Protein AF-A0A2A4PFH8-F1 (afdb_monomer_lite)

Radius of gyration: 29.33 Å; chains: 1; bounding box: 52×32×81 Å

Secondary structure (DSSP, 8-state):
-PPPEEEEEEEEPTT-SSPEEEEEEE-TT-----S--SSSEEEEEEEEEPTTSTTPPP-TT-S-----------EEEEE-TTS-EEEEE-SSS-EEEEEEEE-TT-----EEEEEE-TT-EEEE--TT-SEEEEEEEEE--

Foldseek 3Di:
DFFKKWWKKWWDDPPDPDIDIDIDTHDGPDDDDDPDDDDTDMDTPDMATDPPDVGHDDDPPPPDDVPPPDPPDQWDWDQDPVRWIKIFGAAQAKKKWWKFQAAPVRDGDDIDIDIAHGRGMDTDDNVPGPDMDTDDMDGDD

pLDDT: mean 74.24, std 12.5, range [45.88, 92.5]

Structure (mmCIF, N/CA/C/O backbone):
data_AF-A0A2A4PFH8-F1
#
_entry.id   AF-A0A2A4PFH8-F1
#
loop_
_atom_site.group_PDB
_atom_site.id
_atom_site.type_symbol
_atom_site.label_atom_id
_atom_site.label_alt_id
_atom_site.label_comp_id
_atom_site.label_asym_id
_atom_site.label_entity_id
_atom_site.label_seq_id
_atom_site.pdbx_PDB_ins_code
_atom_site.Cartn_x
_atom_site.Cartn_y
_atom_site.Cartn_z
_atom_site.occupancy
_atom_site.B_iso_or_equiv
_atom_site.auth_seq_id
_atom_site.auth_comp_id
_atom_site.auth_asym_id
_atom_site.auth_atom_id
_atom_site.pdbx_PDB_model_num
ATOM 1 N N . MET A 1 1 ? -5.116 -7.885 -30.574 1.00 45.88 1 MET A N 1
ATOM 2 C CA . MET A 1 1 ? -4.910 -6.494 -30.108 1.00 45.88 1 MET A CA 1
ATOM 3 C C . MET A 1 1 ? -3.555 -6.029 -30.619 1.00 45.88 1 MET A C 1
ATOM 5 O O . MET A 1 1 ? -2.529 -6.458 -30.104 1.00 45.88 1 MET A O 1
ATOM 9 N N . PHE A 1 2 ? -3.544 -5.280 -31.719 1.00 48.88 2 PHE A N 1
ATOM 10 C CA . PHE A 1 2 ? -2.312 -4.872 -32.393 1.00 48.88 2 PHE A CA 1
ATOM 11 C C . PHE A 1 2 ? -1.705 -3.681 -31.637 1.00 48.88 2 PHE A C 1
ATOM 13 O O . PHE A 1 2 ? -2.385 -2.677 -31.439 1.00 48.88 2 PHE A O 1
ATOM 20 N N . LYS A 1 3 ? -0.465 -3.825 -31.156 1.00 64.75 3 LYS A N 1
ATOM 21 C CA . LYS A 1 3 ? 0.190 -2.879 -30.235 1.00 64.75 3 LYS A CA 1
ATOM 22 C C . LYS A 1 3 ? 1.153 -1.955 -30.980 1.00 64.75 3 LYS A C 1
ATOM 24 O O . LYS A 1 3 ? 1.843 -2.402 -31.893 1.00 64.75 3 LYS A O 1
ATOM 29 N N . CYS A 1 4 ? 1.201 -0.696 -30.561 1.00 68.06 4 CYS A N 1
ATOM 30 C CA . CYS A 1 4 ? 2.094 0.329 -31.092 1.00 68.06 4 CYS A CA 1
ATOM 31 C C . CYS A 1 4 ? 3.548 0.035 -30.677 1.00 68.06 4 CYS A C 1
ATOM 33 O O . CYS A 1 4 ? 3.801 -0.346 -29.527 1.00 68.06 4 CYS A O 1
ATOM 35 N N . ARG A 1 5 ? 4.512 0.197 -31.598 1.00 72.38 5 ARG A N 1
ATOM 36 C CA . ARG A 1 5 ? 5.931 -0.101 -31.342 1.00 72.38 5 ARG A CA 1
ATOM 37 C C . ARG A 1 5 ? 6.860 1.019 -31.805 1.00 72.38 5 ARG A C 1
ATOM 39 O O . ARG A 1 5 ? 6.808 1.468 -32.942 1.00 72.38 5 ARG A O 1
ATOM 46 N N . ILE A 1 6 ? 7.772 1.423 -30.930 1.00 73.12 6 ILE A N 1
ATOM 47 C CA . ILE A 1 6 ? 8.889 2.314 -31.236 1.00 73.12 6 ILE A CA 1
ATOM 48 C C . ILE A 1 6 ? 10.071 1.458 -31.688 1.00 73.12 6 ILE A C 1
ATOM 50 O O . ILE A 1 6 ? 10.597 0.649 -30.921 1.00 73.12 6 ILE A O 1
ATOM 54 N N . VAL A 1 7 ? 10.503 1.653 -32.929 1.00 73.25 7 VAL A N 1
ATOM 55 C CA . VAL A 1 7 ? 11.557 0.873 -33.576 1.00 73.25 7 VAL A CA 1
ATOM 56 C C . VAL A 1 7 ? 12.758 1.772 -33.852 1.00 73.25 7 VAL A C 1
ATOM 58 O O . VAL A 1 7 ? 12.640 2.792 -34.531 1.00 73.25 7 VAL A O 1
ATOM 61 N N . ASN A 1 8 ? 13.928 1.396 -33.340 1.00 72.38 8 ASN A N 1
ATOM 62 C CA . ASN A 1 8 ? 15.192 2.027 -33.710 1.00 72.38 8 ASN A CA 1
ATOM 63 C C . ASN A 1 8 ? 15.787 1.326 -34.917 1.00 72.38 8 ASN A C 1
ATOM 65 O O . ASN A 1 8 ? 16.010 0.116 -34.893 1.00 72.38 8 ASN A O 1
ATOM 69 N N . ILE A 1 9 ? 16.082 2.101 -35.954 1.00 74.56 9 ILE A N 1
ATOM 70 C CA . ILE A 1 9 ? 16.701 1.605 -37.175 1.00 74.56 9 ILE A CA 1
ATOM 71 C C . ILE A 1 9 ? 18.066 2.256 -37.309 1.00 74.56 9 ILE A C 1
ATOM 73 O O . ILE A 1 9 ? 18.188 3.482 -37.281 1.00 74.56 9 ILE A O 1
ATOM 77 N N . ILE A 1 10 ? 19.087 1.420 -37.474 1.00 72.69 10 ILE A N 1
ATOM 78 C CA . ILE A 1 10 ? 20.443 1.856 -37.781 1.00 72.69 10 ILE A CA 1
ATOM 79 C C . ILE A 1 10 ? 20.753 1.519 -39.233 1.00 72.69 10 ILE A C 1
ATOM 81 O O . ILE A 1 10 ? 20.475 0.412 -39.704 1.00 72.69 10 ILE A O 1
ATOM 85 N N . ARG A 1 11 ? 21.369 2.470 -39.936 1.00 70.50 11 ARG A N 1
ATOM 86 C CA . ARG A 1 11 ? 21.871 2.278 -41.294 1.00 70.50 11 ARG A CA 1
ATOM 87 C C . ARG A 1 11 ? 23.367 2.547 -41.370 1.00 70.50 11 ARG A C 1
ATOM 89 O O . ARG A 1 11 ? 23.832 3.628 -41.006 1.00 70.50 11 ARG A O 1
ATOM 96 N N . LYS A 1 12 ? 24.100 1.582 -41.926 1.00 71.12 12 LYS A N 1
ATOM 97 C CA . LYS A 1 12 ? 25.521 1.718 -42.270 1.00 71.12 12 LYS A CA 1
ATOM 98 C C . LYS A 1 12 ? 25.651 1.958 -43.776 1.00 71.12 12 LYS A C 1
ATOM 100 O O . LYS A 1 12 ? 25.144 1.160 -44.569 1.00 71.12 12 LYS A O 1
ATOM 105 N N . ARG A 1 13 ? 26.296 3.060 -44.172 1.00 67.25 13 ARG A N 1
ATOM 106 C CA . ARG A 1 13 ? 26.611 3.361 -45.580 1.00 67.25 13 ARG A CA 1
ATOM 107 C C . ARG A 1 13 ? 28.059 2.955 -45.891 1.00 67.25 13 ARG A C 1
ATOM 109 O O . ARG A 1 13 ? 28.916 3.164 -45.033 1.00 67.25 13 ARG A O 1
ATOM 116 N N . PRO A 1 14 ? 28.350 2.408 -47.083 1.00 62.19 14 PRO A N 1
ATOM 117 C CA . PRO A 1 14 ? 29.728 2.245 -47.541 1.00 62.19 14 PRO A CA 1
ATOM 118 C C . PRO A 1 14 ? 30.435 3.610 -47.562 1.00 62.19 14 PRO A C 1
ATOM 120 O O . PRO A 1 14 ? 29.854 4.582 -48.038 1.00 62.19 14 PRO A O 1
ATOM 123 N N . GLY A 1 15 ? 31.643 3.695 -47.003 1.00 66.56 15 GLY A N 1
ATOM 124 C CA . GLY A 1 15 ? 32.444 4.927 -46.968 1.00 66.56 15 GLY A CA 1
ATOM 125 C C . GLY A 1 15 ? 32.168 5.889 -45.805 1.00 66.56 15 GLY A C 1
ATOM 126 O O . GLY A 1 15 ? 32.884 6.873 -45.679 1.00 66.56 15 GLY A O 1
ATOM 127 N N . ASN A 1 16 ? 31.189 5.619 -44.930 1.00 61.69 16 ASN A N 1
ATOM 128 C CA . ASN A 1 16 ? 30.928 6.457 -43.755 1.00 61.69 16 ASN A CA 1
ATOM 129 C C . ASN A 1 16 ? 31.132 5.656 -42.459 1.00 61.69 16 ASN A C 1
ATOM 131 O O . ASN A 1 16 ? 30.479 4.629 -42.251 1.00 61.69 16 ASN A O 1
ATOM 135 N N . ALA A 1 17 ? 32.053 6.107 -41.603 1.00 61.84 17 ALA A N 1
ATOM 136 C CA . ALA A 1 17 ? 32.456 5.382 -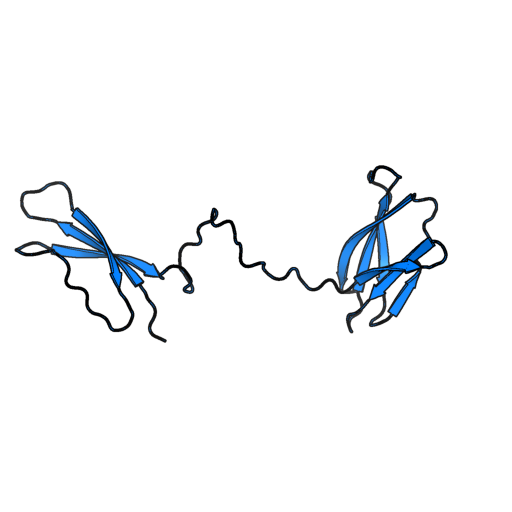40.395 1.00 61.84 17 ALA A CA 1
ATOM 137 C C . ALA A 1 17 ? 31.369 5.387 -39.306 1.00 61.84 17 ALA A C 1
ATOM 139 O O . ALA A 1 17 ? 31.240 4.420 -38.555 1.00 61.84 17 ALA A O 1
ATOM 140 N N . VAL A 1 18 ? 30.551 6.445 -39.253 1.00 69.19 18 VAL A N 1
ATOM 141 C CA . VAL A 1 18 ? 29.520 6.621 -38.224 1.00 69.19 18 VAL A CA 1
ATOM 142 C C . VAL A 1 18 ? 28.153 6.156 -38.749 1.00 69.19 18 VAL A C 1
ATOM 144 O O . VAL A 1 18 ? 27.658 6.688 -39.748 1.00 69.19 18 VAL A O 1
ATOM 147 N N . PRO A 1 19 ? 27.513 5.161 -38.109 1.00 67.81 19 PRO A N 1
ATOM 148 C CA . PRO A 1 19 ? 26.192 4.697 -38.506 1.00 67.81 19 PRO A CA 1
ATOM 149 C C . PRO A 1 19 ? 25.101 5.701 -38.101 1.00 67.81 19 PRO A C 1
ATOM 151 O O . PRO A 1 19 ? 25.133 6.268 -37.013 1.00 67.81 19 PRO A O 1
ATOM 154 N N . VAL A 1 20 ? 24.095 5.890 -38.959 1.00 71.38 20 VAL A N 1
ATOM 155 C CA . VAL A 1 20 ? 22.972 6.801 -38.680 1.00 71.38 20 VAL A CA 1
ATOM 156 C C . VAL A 1 20 ? 21.837 6.017 -38.029 1.00 71.38 20 VAL A C 1
ATOM 158 O O . VAL A 1 20 ? 21.317 5.077 -38.636 1.00 71.38 20 VAL A O 1
ATOM 161 N N . SER A 1 21 ? 21.437 6.412 -36.819 1.00 72.06 21 SER A N 1
ATOM 162 C CA . SER A 1 21 ? 20.298 5.851 -36.086 1.00 72.06 21 SER A CA 1
ATOM 163 C C . SER A 1 21 ? 19.100 6.805 -36.107 1.00 72.06 21 SER A C 1
ATOM 165 O O . SER A 1 21 ? 19.251 8.019 -35.974 1.00 72.06 21 SER A O 1
ATOM 167 N N . ARG A 1 22 ? 17.891 6.266 -36.303 1.00 72.62 22 ARG A N 1
ATOM 168 C CA . ARG A 1 22 ? 16.629 7.009 -36.153 1.00 72.62 22 ARG A CA 1
ATOM 169 C C . ARG A 1 22 ? 15.559 6.130 -35.515 1.00 72.62 22 ARG A C 1
ATOM 171 O O . ARG A 1 22 ? 15.453 4.946 -35.839 1.00 72.62 22 ARG A O 1
ATOM 178 N N . SER A 1 23 ? 14.770 6.732 -34.634 1.00 72.94 23 SER A N 1
ATOM 179 C CA . SER A 1 23 ? 13.625 6.105 -33.973 1.00 72.94 23 SER A CA 1
ATOM 180 C C . SER A 1 23 ? 12.340 6.419 -34.730 1.00 72.94 23 SER A C 1
ATOM 182 O O . SER A 1 23 ? 12.080 7.579 -35.043 1.00 72.94 23 SER A O 1
ATOM 184 N N . PHE A 1 24 ? 11.521 5.404 -34.990 1.00 73.12 24 PHE A N 1
ATOM 185 C CA . PHE A 1 24 ? 10.216 5.555 -35.630 1.00 73.12 24 PHE A CA 1
ATOM 186 C C . PHE A 1 24 ? 9.134 4.959 -34.745 1.00 73.12 24 PHE A C 1
ATOM 188 O O . PHE A 1 24 ? 9.317 3.889 -34.168 1.00 73.12 24 PHE A O 1
ATOM 195 N N . ASN A 1 25 ? 8.006 5.654 -34.645 1.00 72.44 25 ASN A N 1
ATOM 196 C CA . ASN A 1 25 ? 6.828 5.142 -33.968 1.00 72.44 25 ASN A CA 1
ATOM 197 C C . ASN A 1 25 ? 5.921 4.456 -34.994 1.00 72.44 25 ASN A C 1
ATOM 199 O O . ASN A 1 25 ? 5.303 5.140 -35.803 1.00 72.44 25 ASN A O 1
ATOM 203 N N . VAL A 1 26 ? 5.879 3.126 -34.978 1.00 75.50 26 VAL A N 1
ATOM 204 C CA . VAL A 1 26 ? 5.083 2.301 -35.886 1.00 75.50 26 VAL A CA 1
ATOM 205 C C . VAL A 1 26 ? 3.749 1.986 -35.219 1.00 75.50 26 VAL A C 1
ATOM 207 O O . VAL A 1 26 ? 3.689 1.300 -34.193 1.00 75.50 26 VAL A O 1
ATOM 210 N N . GLN A 1 27 ? 2.666 2.488 -35.810 1.00 71.56 27 GLN A N 1
ATOM 211 C CA . GLN A 1 27 ? 1.316 2.153 -35.371 1.00 71.56 27 GLN A CA 1
ATOM 212 C C . GLN A 1 27 ? 0.945 0.731 -35.797 1.00 71.56 27 GLN A C 1
ATOM 214 O O . GLN A 1 27 ? 1.506 0.166 -36.742 1.00 71.56 27 GLN A O 1
ATOM 219 N N . SER A 1 28 ? -0.021 0.145 -35.098 1.00 69.06 28 SER A N 1
ATOM 220 C CA . SER A 1 28 ? -0.553 -1.173 -35.424 1.00 69.06 28 SER A CA 1
ATOM 221 C C . SER A 1 28 ? -1.037 -1.251 -36.871 1.00 69.06 28 SER A C 1
ATOM 223 O O . SER A 1 28 ? -1.740 -0.364 -37.342 1.00 69.06 28 SER A O 1
ATOM 225 N N . ASN A 1 29 ? -0.671 -2.330 -37.569 1.00 65.56 29 ASN A N 1
ATOM 226 C CA . ASN A 1 29 ? -1.053 -2.589 -38.965 1.00 65.56 29 ASN A CA 1
ATOM 227 C C . ASN A 1 29 ? -0.699 -1.458 -39.950 1.00 65.56 29 ASN A C 1
ATOM 229 O O . ASN A 1 29 ? -1.286 -1.372 -41.025 1.00 65.56 29 ASN A O 1
ATOM 233 N N . SER A 1 30 ? 0.270 -0.606 -39.602 1.00 71.69 30 SER A N 1
ATOM 234 C CA . SER A 1 30 ? 0.762 0.464 -40.469 1.00 71.69 30 SER A CA 1
ATOM 235 C C . SER A 1 30 ? 2.148 0.138 -41.021 1.00 71.69 30 SER A C 1
ATOM 237 O O . SER A 1 30 ? 2.951 -0.542 -40.379 1.00 71.69 30 SER A O 1
ATOM 239 N N . GLN A 1 31 ? 2.437 0.643 -42.217 1.00 73.38 31 GLN A N 1
ATOM 240 C CA . GLN A 1 31 ? 3.774 0.630 -42.799 1.00 73.38 31 GLN A CA 1
ATOM 241 C C . GLN A 1 31 ? 4.315 2.058 -42.807 1.00 73.38 31 GLN A C 1
ATOM 243 O O . GLN A 1 31 ? 3.617 2.989 -43.203 1.00 73.38 31 GLN A O 1
ATOM 248 N N . ILE A 1 32 ? 5.564 2.239 -42.378 1.00 70.88 32 ILE A N 1
ATOM 249 C CA . ILE A 1 32 ? 6.227 3.545 -42.397 1.00 70.88 32 ILE A CA 1
ATOM 250 C C . ILE A 1 32 ? 7.338 3.518 -43.431 1.00 70.88 32 ILE A C 1
ATOM 252 O O . ILE A 1 32 ? 8.268 2.714 -43.351 1.00 70.88 32 ILE A O 1
ATOM 256 N N . THR A 1 33 ? 7.258 4.443 -44.386 1.00 71.50 33 THR A N 1
ATOM 257 C CA . THR A 1 33 ? 8.339 4.660 -45.343 1.00 71.50 33 THR A CA 1
ATOM 258 C C . THR A 1 33 ? 9.477 5.380 -44.636 1.00 71.50 33 THR A C 1
ATOM 260 O O . THR A 1 33 ? 9.374 6.548 -44.264 1.00 71.50 33 THR A O 1
ATOM 263 N N . VAL A 1 34 ? 10.583 4.673 -44.436 1.00 70.88 34 VAL A N 1
ATOM 264 C CA . VAL A 1 34 ? 11.788 5.242 -43.833 1.00 70.88 34 VAL A CA 1
ATOM 265 C C . VAL A 1 34 ? 12.585 6.035 -44.880 1.00 70.88 34 VAL A C 1
ATOM 267 O O . VAL A 1 34 ? 12.682 5.609 -46.031 1.00 70.88 34 VAL A O 1
ATOM 270 N N . PRO A 1 35 ? 13.232 7.160 -44.518 1.00 68.38 35 PRO A N 1
ATOM 271 C CA . PRO A 1 35 ? 13.943 8.040 -45.458 1.00 68.38 35 PRO A CA 1
ATOM 272 C C . PRO A 1 35 ? 15.272 7.448 -45.971 1.00 68.38 35 PRO A C 1
ATOM 274 O O . PRO A 1 35 ? 16.153 8.153 -46.466 1.00 68.38 35 PRO A O 1
ATOM 277 N N . PHE A 1 36 ? 15.472 6.140 -45.832 1.00 67.69 36 PHE A N 1
ATOM 278 C CA . PHE A 1 36 ? 16.705 5.468 -46.193 1.00 67.69 36 PHE A CA 1
ATOM 279 C C . PHE A 1 36 ? 16.686 5.034 -47.670 1.00 67.69 36 PHE A C 1
ATOM 281 O O . PHE A 1 36 ? 16.413 3.881 -47.971 1.00 67.69 36 PHE A O 1
ATOM 288 N N . ARG A 1 37 ? 17.026 5.941 -48.599 1.00 56.75 37 ARG A N 1
ATOM 289 C CA . ARG A 1 37 ? 17.198 5.625 -50.039 1.00 56.75 37 ARG A CA 1
ATOM 290 C C . ARG A 1 37 ? 18.648 5.229 -50.392 1.00 56.75 37 ARG A C 1
ATOM 292 O O . ARG A 1 37 ? 19.577 5.763 -49.776 1.00 56.75 37 ARG A O 1
ATOM 299 N N . GLY A 1 38 ? 18.856 4.311 -51.348 1.00 58.91 38 GLY A N 1
ATOM 300 C CA . GLY A 1 38 ? 20.170 3.906 -51.911 1.00 58.91 38 GLY A CA 1
ATOM 301 C C . GLY A 1 38 ? 20.829 2.647 -51.297 1.00 58.91 38 GLY A C 1
ATOM 302 O O . GLY A 1 38 ? 20.300 2.097 -50.330 1.00 58.91 38 GLY A O 1
ATOM 303 N N . PRO A 1 39 ? 21.9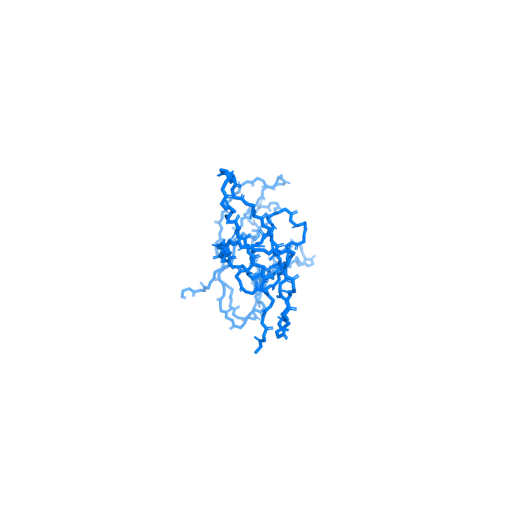98 2.194 -51.800 1.00 55.88 39 PRO A N 1
ATOM 304 C CA . PRO A 1 39 ? 22.672 0.979 -51.324 1.00 55.88 39 PRO A CA 1
ATOM 305 C C . PRO A 1 39 ? 23.164 1.114 -49.870 1.00 55.88 39 PRO A C 1
ATOM 307 O O . PRO A 1 39 ? 23.610 2.176 -49.431 1.00 55.88 39 PRO A O 1
ATOM 310 N N . GLY A 1 40 ? 23.036 0.046 -49.082 1.00 62.38 40 GLY A N 1
ATOM 311 C CA . GLY A 1 40 ? 23.440 -0.015 -47.672 1.00 62.38 40 GLY A CA 1
ATOM 312 C C . GLY A 1 40 ? 22.568 -0.980 -46.866 1.00 62.38 40 GLY A C 1
ATOM 313 O O . GLY A 1 40 ? 21.441 -1.268 -47.257 1.00 62.38 40 GLY A O 1
ATOM 314 N N . ARG A 1 41 ? 23.079 -1.488 -45.738 1.00 63.62 41 ARG A N 1
ATOM 315 C CA . ARG A 1 41 ? 22.327 -2.409 -44.867 1.00 63.62 41 ARG A CA 1
ATOM 316 C C . ARG A 1 41 ? 21.618 -1.618 -43.765 1.00 63.62 41 ARG A C 1
ATOM 318 O O . ARG A 1 41 ? 22.270 -0.901 -43.001 1.00 63.62 41 ARG A O 1
ATOM 325 N N . SER A 1 42 ? 20.296 -1.758 -43.696 1.00 68.25 42 SER A N 1
ATOM 326 C CA . SER A 1 42 ? 19.459 -1.250 -42.603 1.00 68.25 42 SER A CA 1
ATOM 327 C C . SER A 1 42 ? 19.104 -2.404 -41.674 1.00 68.25 42 SER A C 1
ATOM 329 O O . SER A 1 42 ? 18.734 -3.478 -42.144 1.00 68.25 42 SER A O 1
ATOM 331 N N . ARG A 1 43 ? 19.208 -2.198 -40.361 1.00 69.44 43 ARG A N 1
ATOM 332 C CA . ARG A 1 43 ? 18.797 -3.187 -39.358 1.00 69.44 43 ARG A CA 1
ATOM 333 C C . ARG A 1 43 ? 18.015 -2.501 -38.244 1.00 69.44 43 ARG A C 1
ATOM 335 O O . ARG A 1 43 ? 18.386 -1.415 -37.801 1.00 69.44 43 ARG A O 1
ATOM 342 N N . ILE A 1 44 ? 16.959 -3.161 -37.780 1.00 71.50 44 ILE A N 1
ATOM 343 C CA . ILE A 1 44 ? 16.271 -2.804 -36.539 1.00 71.50 44 ILE A CA 1
ATOM 344 C C . ILE A 1 44 ? 17.164 -3.214 -35.366 1.00 71.50 44 ILE A C 1
ATOM 346 O O . ILE A 1 44 ? 17.533 -4.382 -35.250 1.00 71.50 44 ILE A O 1
ATOM 350 N N . THR A 1 45 ? 17.531 -2.266 -34.511 1.00 69.00 45 THR A N 1
ATOM 351 C CA . THR A 1 45 ? 18.413 -2.518 -33.362 1.00 69.00 45 THR A CA 1
ATOM 352 C C . THR A 1 45 ? 17.679 -2.612 -32.041 1.00 69.00 45 THR A C 1
ATOM 354 O O . THR A 1 45 ? 18.153 -3.293 -31.138 1.00 69.00 45 THR A O 1
ATOM 357 N N . SER A 1 46 ? 16.519 -1.974 -31.914 1.00 66.06 46 SER A N 1
ATOM 358 C CA . SER A 1 46 ? 15.667 -2.172 -30.748 1.00 66.06 46 SER A CA 1
ATOM 359 C C . SER A 1 46 ? 14.211 -1.938 -31.084 1.00 66.06 46 SER A C 1
ATOM 361 O O . SER A 1 46 ? 13.884 -1.056 -31.878 1.00 66.06 46 SER A O 1
ATOM 363 N N . GLU A 1 47 ? 13.354 -2.651 -30.378 1.00 70.62 47 GLU A N 1
ATOM 364 C CA . GLU A 1 47 ? 11.911 -2.534 -30.461 1.00 70.62 47 GLU A CA 1
ATOM 365 C C . GLU A 1 47 ? 11.361 -2.334 -29.048 1.00 70.62 47 GLU A C 1
ATOM 367 O O . GLU A 1 47 ? 11.723 -3.063 -28.125 1.00 70.62 47 GLU A O 1
ATOM 372 N N . ARG A 1 48 ? 10.544 -1.298 -28.849 1.00 70.75 48 ARG A N 1
ATOM 373 C CA . ARG A 1 48 ? 9.948 -0.955 -27.551 1.00 70.75 48 ARG A CA 1
ATOM 374 C C . ARG A 1 48 ? 8.460 -0.690 -27.715 1.00 70.75 48 ARG A C 1
ATOM 376 O O . ARG A 1 48 ? 8.036 -0.201 -28.755 1.00 70.75 48 ARG A O 1
ATOM 383 N N . ALA A 1 49 ? 7.664 -0.984 -26.693 1.00 72.00 49 ALA A N 1
ATOM 384 C CA . ALA A 1 49 ? 6.248 -0.629 -26.698 1.00 72.00 49 ALA A CA 1
ATOM 385 C C . ALA A 1 49 ? 6.060 0.896 -26.568 1.00 72.00 49 ALA A C 1
ATOM 387 O O . ALA A 1 49 ? 6.876 1.579 -25.939 1.00 72.00 49 ALA A O 1
ATOM 388 N N . CYS A 1 50 ? 4.995 1.431 -27.165 1.00 66.94 50 CYS A N 1
ATOM 389 C CA . CYS A 1 50 ? 4.645 2.849 -27.057 1.00 66.94 50 CYS A CA 1
ATOM 390 C C . CYS A 1 50 ? 4.204 3.235 -25.637 1.00 66.94 50 CYS A C 1
ATOM 392 O O . CYS A 1 50 ? 3.721 2.400 -24.875 1.00 66.94 50 CYS A O 1
ATOM 394 N N . LYS A 1 51 ? 4.343 4.521 -25.278 1.00 64.38 51 LYS A N 1
ATOM 395 C CA . LYS A 1 51 ? 3.962 5.053 -23.956 1.00 64.38 51 LYS A CA 1
ATOM 396 C C . LYS A 1 51 ? 2.517 4.648 -23.615 1.00 64.38 51 LYS A C 1
ATOM 398 O O . LYS A 1 51 ? 1.588 5.054 -24.303 1.00 64.38 51 LYS A O 1
ATOM 403 N N . GLY A 1 52 ? 2.345 3.866 -22.545 1.00 62.34 52 GLY A N 1
ATOM 404 C CA . GLY A 1 52 ? 1.040 3.388 -22.065 1.00 62.34 52 GLY A CA 1
ATOM 405 C C . GLY A 1 52 ? 0.746 1.902 -22.306 1.00 62.34 52 GLY A C 1
ATOM 406 O O . GLY A 1 52 ? -0.155 1.377 -21.652 1.00 62.34 52 GLY A O 1
ATOM 407 N N . ASP A 1 53 ? 1.515 1.217 -23.160 1.00 60.41 53 ASP A N 1
ATOM 408 C CA . ASP A 1 53 ? 1.370 -0.221 -23.418 1.00 60.41 53 ASP A CA 1
ATOM 409 C C . ASP A 1 53 ? 2.179 -1.092 -22.427 1.00 60.41 53 ASP A C 1
ATOM 411 O O . ASP A 1 53 ? 3.213 -0.653 -21.906 1.00 60.41 53 ASP A O 1
ATOM 415 N N . PRO A 1 54 ? 1.760 -2.351 -22.166 1.00 54.94 54 PRO A N 1
ATOM 416 C CA . PRO A 1 54 ? 2.514 -3.278 -21.321 1.00 54.94 54 PRO A CA 1
ATOM 417 C C . PRO A 1 54 ? 3.933 -3.492 -21.875 1.00 54.94 54 PRO A C 1
ATOM 419 O O . PRO A 1 54 ? 4.085 -4.004 -22.984 1.00 54.94 54 PRO A O 1
ATOM 422 N N . GLY A 1 55 ? 4.959 -3.102 -21.108 1.00 57.38 55 GLY A N 1
ATOM 423 C CA . GLY A 1 55 ? 6.375 -3.173 -21.504 1.00 57.38 55 GLY A CA 1
ATOM 424 C C . GLY A 1 55 ? 6.995 -1.851 -21.985 1.00 57.38 55 GLY A C 1
ATOM 425 O O . GLY A 1 55 ? 8.150 -1.842 -22.406 1.00 57.38 55 GLY A O 1
ATOM 426 N N . ALA A 1 56 ? 6.260 -0.735 -21.936 1.00 59.50 56 ALA A N 1
ATOM 427 C CA . ALA A 1 56 ? 6.792 0.586 -22.266 1.00 59.50 56 ALA A CA 1
ATOM 428 C C . ALA A 1 56 ? 7.634 1.179 -21.117 1.00 59.50 56 ALA A C 1
ATOM 430 O O . ALA A 1 56 ? 7.311 0.958 -19.946 1.00 59.50 56 ALA A O 1
ATOM 431 N N . PRO A 1 57 ? 8.685 1.968 -21.417 1.00 57.34 57 PRO A N 1
ATOM 432 C CA . PRO A 1 57 ? 9.423 2.697 -20.393 1.00 57.34 57 PRO A CA 1
ATOM 433 C C . PRO A 1 57 ? 8.493 3.689 -19.682 1.00 57.34 57 PRO A C 1
ATOM 435 O O . PRO A 1 57 ? 7.847 4.529 -20.310 1.00 57.34 57 PRO A O 1
ATOM 438 N N . ILE A 1 58 ? 8.424 3.571 -18.359 1.00 57.56 58 ILE A N 1
ATOM 439 C CA . ILE A 1 58 ? 7.730 4.517 -17.487 1.00 57.56 58 ILE A CA 1
ATOM 440 C C . ILE A 1 58 ? 8.649 5.716 -17.236 1.00 57.56 58 ILE A C 1
ATOM 442 O O . ILE A 1 58 ? 9.781 5.545 -16.785 1.00 57.56 58 ILE A O 1
ATOM 446 N N . ASN A 1 59 ? 8.189 6.937 -17.521 1.00 55.94 59 ASN A N 1
ATOM 447 C CA . ASN A 1 59 ? 8.913 8.116 -17.052 1.00 55.94 59 ASN A CA 1
ATOM 448 C C . ASN A 1 59 ? 8.713 8.210 -15.540 1.00 55.94 59 ASN A C 1
ATOM 450 O O . ASN A 1 59 ? 7.600 8.434 -15.070 1.00 55.94 59 ASN A O 1
ATOM 454 N N . LEU A 1 60 ? 9.798 8.066 -14.785 1.00 56.47 60 LEU A N 1
ATOM 455 C CA . LEU A 1 60 ? 9.800 8.231 -13.328 1.00 56.47 60 LEU A CA 1
ATOM 456 C C . LEU A 1 60 ? 9.501 9.682 -12.894 1.00 56.47 60 LEU A C 1
ATOM 458 O O . LEU A 1 60 ? 9.181 9.909 -11.734 1.00 56.47 60 LEU A O 1
ATOM 462 N N . ALA A 1 61 ? 9.584 10.641 -13.825 1.00 58.88 61 ALA A N 1
ATOM 463 C CA . ALA A 1 61 ? 9.335 12.067 -13.613 1.00 58.88 61 ALA A CA 1
ATOM 464 C C . ALA A 1 61 ? 7.953 12.552 -14.103 1.00 58.88 61 ALA A C 1
ATOM 466 O O . ALA A 1 61 ? 7.678 13.746 -14.028 1.00 58.88 61 ALA A O 1
ATOM 467 N N . ASP A 1 62 ? 7.084 11.670 -14.621 1.00 51.97 62 ASP A N 1
ATOM 468 C CA . ASP A 1 62 ? 5.700 12.063 -14.926 1.00 51.97 62 ASP A CA 1
ATOM 469 C C . ASP A 1 62 ? 4.966 12.323 -13.579 1.00 51.97 62 ASP A C 1
ATOM 471 O O . ASP A 1 62 ? 4.816 11.393 -12.782 1.00 51.97 62 ASP A O 1
ATOM 475 N N . PRO A 1 63 ? 4.478 13.552 -13.297 1.00 54.25 63 PRO A N 1
ATOM 476 C CA . PRO A 1 63 ? 3.929 13.953 -11.989 1.00 54.25 63 PRO A CA 1
ATOM 477 C C . PRO A 1 63 ? 2.571 13.320 -11.660 1.00 54.25 63 PRO A C 1
ATOM 479 O O . PRO A 1 63 ? 1.975 13.609 -10.624 1.00 54.25 63 PRO A O 1
ATOM 482 N N . ASN A 1 64 ? 2.062 12.456 -12.536 1.00 57.38 64 ASN A N 1
ATOM 483 C CA . ASN A 1 64 ? 0.802 11.766 -12.340 1.00 57.38 64 ASN A CA 1
ATOM 484 C C . ASN A 1 64 ? 1.055 10.255 -12.321 1.00 57.38 64 ASN A C 1
ATOM 486 O O . ASN A 1 64 ? 0.750 9.557 -13.299 1.00 57.38 64 ASN A O 1
ATOM 490 N N . PRO A 1 65 ? 1.631 9.714 -11.229 1.00 51.22 65 PRO A N 1
ATOM 491 C CA . PRO A 1 65 ? 1.572 8.285 -11.026 1.00 51.22 65 PRO A CA 1
ATOM 492 C C . PRO A 1 65 ? 0.083 7.969 -10.989 1.00 51.22 65 PRO A C 1
ATOM 494 O O . PRO A 1 65 ? -0.641 8.493 -10.141 1.00 51.22 65 PRO A O 1
ATOM 497 N N . ARG A 1 66 ? -0.401 7.150 -11.931 1.00 53.84 66 ARG A N 1
ATOM 498 C CA . ARG A 1 66 ? -1.700 6.491 -11.780 1.00 53.84 66 ARG A CA 1
ATOM 499 C C . ARG A 1 66 ? -1.695 5.947 -10.362 1.00 53.84 66 ARG A C 1
ATOM 501 O O . ARG A 1 66 ? -0.926 5.024 -10.094 1.00 53.84 66 ARG A O 1
ATOM 508 N N . LYS A 1 67 ? -2.440 6.594 -9.457 1.00 50.03 67 LYS A N 1
ATOM 509 C CA . LYS A 1 67 ? -2.513 6.232 -8.045 1.00 50.03 67 LYS A CA 1
ATOM 510 C C . LYS A 1 67 ? -2.830 4.747 -8.049 1.00 50.03 67 LYS A C 1
ATOM 512 O O . LYS A 1 67 ? -3.961 4.373 -8.353 1.00 50.03 67 LYS A O 1
ATOM 517 N N . LYS A 1 68 ? -1.833 3.890 -7.790 1.00 49.44 68 LYS A N 1
ATOM 518 C CA . LYS A 1 68 ? -2.117 2.526 -7.359 1.00 49.44 68 LYS A CA 1
ATOM 519 C C . LYS A 1 68 ? -3.036 2.763 -6.175 1.00 49.44 68 LYS A C 1
ATOM 521 O O . LYS A 1 68 ? -2.605 3.431 -5.234 1.00 49.44 68 LYS A O 1
ATOM 526 N N . LYS A 1 69 ? -4.319 2.399 -6.305 1.00 48.28 69 LYS A N 1
ATOM 527 C CA . LYS A 1 69 ? -5.272 2.527 -5.205 1.00 48.28 69 LYS A CA 1
ATOM 528 C C . LYS A 1 69 ? -4.543 1.943 -4.006 1.00 48.28 69 LYS A C 1
ATOM 530 O O . LYS A 1 69 ? -4.091 0.799 -4.084 1.00 48.28 69 LYS A O 1
ATOM 535 N N . ALA A 1 70 ? -4.302 2.770 -2.988 1.00 54.53 70 ALA A N 1
ATOM 536 C CA . ALA A 1 70 ? -3.760 2.254 -1.747 1.00 54.53 70 ALA A CA 1
ATOM 537 C C . ALA A 1 70 ? -4.656 1.068 -1.363 1.00 54.53 70 ALA A C 1
ATOM 539 O O . ALA A 1 70 ? -5.870 1.177 -1.584 1.00 54.53 70 ALA A O 1
ATOM 540 N N . PRO A 1 71 ? -4.086 -0.061 -0.906 1.00 58.97 71 PRO A N 1
ATOM 541 C CA . PRO A 1 71 ? -4.897 -1.185 -0.456 1.00 58.97 71 PRO A CA 1
ATOM 542 C C . PRO A 1 71 ? -6.002 -0.630 0.446 1.00 58.97 71 PRO A C 1
ATOM 544 O O . PRO A 1 71 ? -5.722 0.218 1.301 1.00 58.97 71 PRO A O 1
ATOM 547 N N . GLU A 1 72 ? -7.255 -0.981 0.142 1.00 65.88 72 GLU A N 1
ATOM 548 C CA . GLU A 1 72 ? -8.410 -0.460 0.869 1.00 65.88 72 GLU A CA 1
ATOM 549 C C . GLU A 1 72 ? -8.194 -0.730 2.353 1.00 65.88 72 GLU A C 1
ATOM 551 O O . GLU A 1 72 ? -8.108 -1.884 2.766 1.00 65.88 72 GLU A O 1
ATOM 556 N N . LYS A 1 73 ? -8.053 0.345 3.136 1.00 79.06 73 LYS A N 1
ATOM 557 C CA . LYS A 1 73 ? -7.886 0.233 4.580 1.00 79.06 73 LYS A CA 1
ATOM 558 C C . LYS A 1 73 ? -9.190 -0.297 5.165 1.00 79.06 73 LYS A C 1
ATOM 560 O O . LYS A 1 73 ? -10.225 0.367 5.069 1.00 79.06 73 LYS A O 1
ATOM 565 N N . CYS A 1 74 ? -9.134 -1.484 5.750 1.00 85.62 74 CYS A N 1
ATOM 566 C CA . CYS A 1 74 ? -10.264 -2.148 6.384 1.00 85.62 74 CYS A CA 1
ATOM 567 C C . CYS A 1 74 ? -10.646 -1.493 7.713 1.00 85.62 74 CYS A C 1
ATOM 569 O O . CYS A 1 74 ? -11.831 -1.394 8.038 1.00 85.62 74 CYS A O 1
ATOM 571 N N . ILE A 1 75 ? -9.651 -1.047 8.478 1.00 89.50 75 ILE A N 1
ATOM 572 C CA . ILE A 1 75 ? -9.825 -0.437 9.790 1.00 89.50 75 ILE A CA 1
ATOM 573 C C . ILE A 1 75 ? -9.911 1.084 9.656 1.00 89.50 75 ILE A C 1
ATOM 575 O O . ILE A 1 75 ? -8.974 1.758 9.224 1.00 89.50 75 ILE A O 1
ATOM 579 N N . GLY A 1 76 ? -11.045 1.637 10.079 1.00 89.06 76 GLY A N 1
ATOM 580 C CA . GLY A 1 76 ? -11.233 3.068 10.292 1.00 89.06 76 GLY A CA 1
ATOM 581 C C . GLY A 1 76 ? -11.109 3.435 11.769 1.00 89.06 76 GLY A C 1
ATOM 582 O O . GLY A 1 76 ? -11.558 2.687 12.631 1.00 89.06 76 GLY A O 1
ATOM 583 N N . MET A 1 77 ? -10.541 4.607 12.060 1.00 88.44 77 MET A N 1
ATOM 584 C CA . MET A 1 77 ? -10.642 5.237 13.380 1.00 88.44 77 MET A CA 1
ATOM 585 C C . MET A 1 77 ? -11.819 6.211 13.383 1.00 88.44 77 MET A C 1
ATOM 587 O O . MET A 1 77 ? -11.936 7.036 12.477 1.00 88.44 77 MET A O 1
ATOM 591 N N . GLN A 1 78 ? -12.673 6.127 14.397 1.00 87.56 78 GLN A N 1
ATOM 592 C CA . GLN A 1 78 ? -13.761 7.070 14.639 1.00 87.56 78 GLN A CA 1
ATOM 593 C C . GLN A 1 78 ? -13.661 7.619 16.057 1.00 87.56 78 GLN A C 1
ATOM 595 O O . GLN A 1 78 ? -13.388 6.880 17.002 1.00 87.56 78 GLN A O 1
ATOM 600 N N . GLN A 1 79 ? -13.879 8.920 16.208 1.00 84.50 79 GLN A N 1
ATOM 601 C CA . GLN A 1 79 ? -13.954 9.550 17.518 1.00 84.50 79 GLN A CA 1
ATOM 602 C C . GLN A 1 79 ? -15.398 9.477 18.018 1.00 84.50 79 GLN A C 1
ATOM 604 O O . GLN A 1 79 ? -16.327 9.804 17.280 1.00 84.50 79 GLN A O 1
ATOM 609 N N . THR A 1 80 ? -15.595 9.016 19.249 1.00 79.94 80 THR A N 1
ATOM 610 C CA . THR A 1 80 ? -16.913 9.000 19.886 1.00 79.94 80 THR A CA 1
ATOM 611 C C . THR A 1 80 ? -17.276 10.399 20.377 1.00 79.94 80 THR A C 1
ATOM 613 O O . THR A 1 80 ? -16.408 11.243 20.610 1.00 79.94 80 THR A O 1
ATOM 616 N N . SER A 1 81 ? -18.570 10.648 20.586 1.00 74.94 81 SER A N 1
ATOM 617 C CA . SER A 1 81 ? -19.072 11.901 21.170 1.00 74.94 81 SER A CA 1
ATOM 618 C C . SER A 1 81 ? -18.491 12.191 22.561 1.00 74.94 81 SER A C 1
ATOM 620 O O . SER A 1 81 ? -18.367 13.349 22.942 1.00 74.94 81 SER A O 1
ATOM 622 N N . SER A 1 82 ? -18.078 11.151 23.291 1.00 72.94 82 SER A N 1
ATOM 623 C CA . SER A 1 82 ? -17.394 11.236 24.586 1.00 72.94 82 SER A CA 1
ATOM 624 C C . SER A 1 82 ? -15.890 11.540 24.490 1.00 72.94 82 SER A C 1
ATOM 626 O O . SER A 1 82 ? -15.215 11.612 25.513 1.00 72.94 82 SER A O 1
ATOM 628 N N . GLY A 1 83 ? -15.343 11.703 23.280 1.00 72.56 83 GLY A N 1
ATOM 629 C CA . GLY A 1 83 ? -13.917 11.952 23.051 1.00 72.56 83 GLY A CA 1
ATOM 630 C C . GLY A 1 83 ? -13.034 10.697 23.069 1.00 72.56 83 GLY A C 1
ATOM 631 O O . GLY A 1 83 ? -11.813 10.815 22.976 1.00 72.56 83 GLY A O 1
ATOM 632 N N . GLY A 1 84 ? -13.629 9.505 23.161 1.00 81.19 84 GLY A N 1
ATOM 633 C CA . GLY A 1 84 ? -12.944 8.224 22.986 1.00 81.19 84 GLY A CA 1
ATOM 634 C C . GLY A 1 84 ? -12.625 7.934 21.517 1.00 81.19 84 GLY A C 1
ATOM 635 O O . GLY A 1 84 ? -13.159 8.563 20.605 1.00 81.19 84 GLY A O 1
ATOM 636 N N . ILE A 1 85 ? -11.740 6.968 21.270 1.00 87.56 85 ILE A N 1
ATOM 637 C CA . ILE A 1 85 ? -11.396 6.510 19.918 1.00 87.56 85 ILE A CA 1
ATOM 638 C C . ILE A 1 85 ? -11.887 5.075 19.755 1.00 87.56 85 ILE A C 1
ATOM 640 O O . ILE A 1 85 ? -11.601 4.211 20.580 1.00 87.56 85 ILE A O 1
ATOM 644 N N . THR A 1 86 ? -12.594 4.814 18.664 1.00 89.75 86 THR A N 1
ATOM 645 C CA . THR A 1 86 ? -13.094 3.493 18.279 1.00 89.75 86 THR A CA 1
ATOM 646 C C . THR A 1 86 ? -12.443 3.041 16.979 1.00 89.75 86 THR A C 1
ATOM 648 O O . THR A 1 86 ? -12.270 3.825 16.044 1.00 89.75 86 THR A O 1
ATOM 651 N N . LEU A 1 87 ? -12.050 1.769 16.927 1.00 90.00 87 LEU A N 1
ATOM 652 C CA . LEU A 1 87 ? -11.577 1.111 15.713 1.00 90.00 87 LEU A CA 1
ATOM 653 C C . LEU A 1 87 ? -12.733 0.330 15.108 1.00 90.00 87 LEU A C 1
ATOM 655 O O . LEU A 1 87 ? -13.285 -0.556 15.756 1.00 90.00 87 LEU A O 1
ATOM 659 N N . VAL A 1 88 ? -13.075 0.645 13.865 1.00 91.50 88 VAL A N 1
ATOM 660 C CA . VAL A 1 88 ? -14.184 0.033 13.134 1.00 91.50 88 VAL A CA 1
ATOM 661 C C . VAL A 1 88 ? -13.628 -0.755 11.964 1.00 91.50 88 VAL A C 1
ATOM 663 O O . VAL A 1 88 ? -13.006 -0.183 11.068 1.00 91.50 88 VAL A O 1
ATOM 666 N N . ASN A 1 89 ? -13.870 -2.061 11.949 1.00 92.50 89 ASN A N 1
ATOM 667 C CA . ASN A 1 89 ? -13.528 -2.909 10.819 1.00 92.50 89 ASN A CA 1
ATOM 668 C C . ASN A 1 89 ? -14.677 -2.923 9.813 1.00 92.50 89 ASN A C 1
ATOM 670 O O . ASN A 1 89 ? -15.755 -3.428 10.104 1.00 92.50 89 ASN A O 1
ATOM 674 N N . LYS A 1 90 ? -14.448 -2.387 8.614 1.00 90.00 90 LYS A N 1
ATOM 675 C CA . LYS A 1 90 ? -15.428 -2.407 7.517 1.00 90.00 90 LYS A CA 1
ATOM 676 C C . LYS A 1 90 ? -15.355 -3.682 6.678 1.00 90.00 90 LYS A C 1
ATOM 678 O O . LYS A 1 90 ? -16.261 -3.953 5.893 1.00 90.00 90 LYS A O 1
ATOM 683 N N . CYS A 1 91 ? -14.288 -4.461 6.824 1.00 88.38 91 CYS A N 1
ATOM 684 C CA . CYS A 1 91 ? -14.085 -5.688 6.074 1.00 88.38 91 CYS A CA 1
ATOM 685 C C . CYS A 1 91 ? -14.806 -6.878 6.722 1.00 88.38 91 CYS A C 1
ATOM 687 O O . CYS A 1 91 ? -15.040 -6.923 7.930 1.00 88.38 91 CYS A O 1
ATOM 689 N N . LYS A 1 92 ? -15.134 -7.876 5.890 1.00 8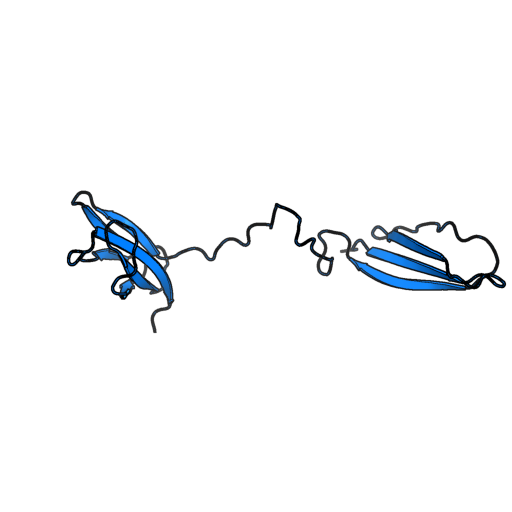7.56 92 LYS A N 1
ATOM 690 C CA . LYS A 1 92 ? -15.728 -9.159 6.313 1.00 87.56 92 LYS A CA 1
ATOM 691 C C . LYS A 1 92 ? -14.705 -10.138 6.907 1.00 87.56 92 LYS A C 1
ATOM 693 O O . LYS A 1 92 ? -15.072 -11.232 7.318 1.00 87.56 92 LYS A O 1
ATOM 698 N N . ALA A 1 93 ? -13.431 -9.759 6.932 1.00 89.19 93 ALA A N 1
ATOM 699 C CA . ALA A 1 93 ? -12.343 -10.545 7.497 1.00 89.19 93 ALA A CA 1
ATOM 700 C C . ALA A 1 93 ? -11.879 -9.938 8.823 1.00 89.19 93 ALA A C 1
ATOM 702 O O . ALA A 1 93 ? -11.981 -8.727 9.027 1.00 89.19 93 ALA A O 1
ATOM 703 N N . CYS A 1 94 ? -11.361 -10.779 9.716 1.00 89.44 94 CYS A N 1
ATOM 704 C CA . CYS A 1 94 ? -10.754 -10.327 10.962 1.00 89.44 94 CYS A CA 1
ATOM 705 C C . CYS A 1 94 ? -9.459 -9.573 10.656 1.00 89.44 94 CYS A C 1
ATOM 707 O O . CYS A 1 94 ? -8.614 -10.070 9.910 1.00 89.44 94 CYS A O 1
ATOM 709 N N . LYS A 1 95 ? -9.290 -8.395 11.260 1.00 91.19 95 LYS A N 1
ATOM 710 C CA . LYS A 1 95 ? -8.080 -7.586 11.107 1.00 91.19 95 LYS A CA 1
ATOM 711 C C . LYS A 1 95 ? -7.497 -7.236 12.471 1.00 91.19 95 LYS A C 1
ATOM 713 O O . LYS A 1 95 ? -8.219 -6.873 13.398 1.00 91.19 95 LYS A O 1
ATOM 718 N N . ALA A 1 96 ? -6.181 -7.329 12.588 1.00 90.88 96 ALA A N 1
ATOM 719 C CA . ALA A 1 96 ? -5.429 -6.814 13.716 1.00 90.88 96 ALA A CA 1
ATOM 720 C C . ALA A 1 96 ? -4.897 -5.416 13.376 1.00 90.88 96 ALA A C 1
ATOM 722 O O . ALA A 1 96 ? -4.116 -5.239 12.443 1.00 90.88 96 ALA A O 1
ATOM 723 N N . ALA A 1 97 ? -5.336 -4.419 14.137 1.00 91.56 97 ALA A N 1
ATOM 724 C CA . ALA A 1 97 ? -4.924 -3.030 14.010 1.00 91.56 97 ALA A CA 1
ATOM 725 C C . ALA A 1 97 ? -3.748 -2.740 14.947 1.00 91.56 97 ALA A C 1
ATOM 727 O O . ALA A 1 97 ? -3.870 -2.888 16.164 1.00 91.56 97 ALA A O 1
ATOM 728 N N . LEU A 1 98 ? -2.622 -2.293 14.395 1.00 90.44 98 LEU A N 1
ATOM 729 C CA . LEU A 1 98 ? -1.495 -1.778 15.161 1.00 90.44 98 LEU A CA 1
ATOM 730 C C . LEU A 1 98 ? -1.669 -0.274 15.354 1.00 90.44 98 LEU A C 1
ATOM 732 O O . LEU A 1 98 ? -1.590 0.497 14.395 1.00 90.44 98 LEU A O 1
ATOM 736 N N . ILE A 1 99 ? -1.868 0.140 16.600 1.00 91.00 99 ILE A N 1
ATOM 737 C CA . ILE A 1 99 ? -1.952 1.547 16.976 1.00 91.00 99 ILE A CA 1
ATOM 738 C C . ILE A 1 99 ? -0.692 1.997 17.706 1.00 91.00 99 ILE A C 1
ATOM 740 O O . ILE A 1 99 ? -0.037 1.217 18.401 1.00 91.00 99 ILE A O 1
ATOM 744 N N . GLU A 1 100 ? -0.404 3.283 17.618 1.00 89.12 100 GLU A N 1
ATOM 745 C CA . GLU A 1 100 ? 0.611 3.968 18.397 1.00 89.12 100 GLU A CA 1
ATOM 746 C C . GLU A 1 100 ? -0.047 5.050 19.239 1.00 89.12 100 GLU A C 1
ATOM 748 O O . GLU A 1 100 ? -0.801 5.887 18.745 1.00 89.12 100 GLU A O 1
ATOM 753 N N . ARG A 1 101 ? 0.221 5.006 20.541 1.00 87.25 101 ARG A N 1
ATOM 754 C CA . ARG A 1 101 ? -0.192 6.059 21.462 1.00 87.25 101 ARG A CA 1
ATOM 755 C C . ARG A 1 101 ? 0.833 7.169 21.401 1.00 87.25 101 ARG A C 1
ATOM 757 O O . ARG A 1 101 ? 1.987 6.922 21.723 1.00 87.25 101 ARG A O 1
ATOM 764 N N . GLN A 1 102 ? 0.409 8.359 21.015 1.00 84.06 102 GLN A N 1
ATOM 765 C CA . GLN A 1 102 ? 1.278 9.509 20.834 1.00 84.06 102 GLN A CA 1
ATOM 766 C C . GLN A 1 102 ? 1.012 10.557 21.918 1.00 84.06 102 GLN A C 1
ATOM 768 O O . GLN A 1 102 ? -0.085 10.662 22.485 1.00 84.06 102 GLN A O 1
ATOM 773 N N . ASN A 1 103 ? 2.047 11.330 22.234 1.00 78.75 103 ASN A N 1
ATOM 774 C CA . ASN A 1 103 ? 1.908 12.532 23.050 1.00 78.75 103 ASN A CA 1
ATOM 775 C C . ASN A 1 103 ? 1.323 13.686 22.202 1.00 78.75 103 ASN A C 1
ATOM 777 O O . ASN A 1 103 ? 1.041 13.525 21.016 1.00 78.75 103 ASN A O 1
ATOM 781 N N . ARG A 1 104 ? 1.131 14.869 22.800 1.00 75.25 104 ARG A N 1
ATOM 782 C CA . ARG A 1 104 ? 0.540 16.034 22.107 1.00 75.25 104 ARG A CA 1
ATOM 783 C C . ARG A 1 104 ? 1.324 16.498 20.872 1.00 75.25 104 ARG A C 1
ATOM 785 O O . ARG A 1 104 ? 0.752 17.193 20.042 1.00 75.25 104 ARG A O 1
ATOM 792 N N . THR A 1 105 ? 2.601 16.140 20.754 1.00 76.50 105 THR A N 1
ATOM 793 C CA . THR A 1 105 ? 3.472 16.533 19.639 1.00 76.50 105 THR A CA 1
ATOM 794 C C . THR A 1 105 ? 3.614 15.443 18.573 1.00 76.50 105 THR A C 1
ATOM 796 O O . THR A 1 105 ? 4.431 15.589 17.670 1.00 76.50 105 THR A O 1
ATOM 799 N N . GLY A 1 106 ? 2.840 14.350 18.656 1.00 67.25 106 GLY A N 1
ATOM 800 C 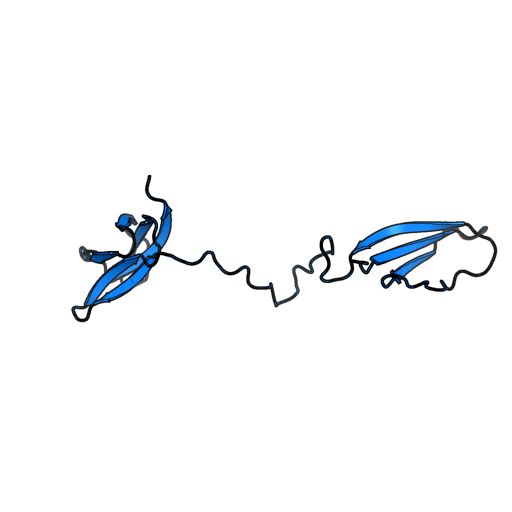CA . GLY A 1 106 ? 2.935 13.222 17.720 1.00 67.25 106 GLY A CA 1
ATOM 801 C C . GLY A 1 106 ? 4.169 12.336 17.941 1.00 67.25 106 GLY A C 1
ATOM 802 O O . GLY A 1 106 ? 4.477 11.481 17.115 1.00 67.25 106 GLY A O 1
ATOM 803 N N . GLY A 1 107 ? 4.898 12.538 19.042 1.00 68.00 107 GLY A N 1
ATOM 804 C CA . GLY A 1 107 ? 6.104 11.793 19.381 1.00 68.00 107 GLY A CA 1
ATOM 805 C C . GLY A 1 107 ? 5.820 10.334 19.744 1.00 68.00 107 GLY A C 1
ATOM 806 O O . GLY A 1 107 ? 4.803 10.024 20.374 1.00 68.00 107 GLY A O 1
ATOM 807 N N . ASN A 1 108 ? 6.758 9.463 19.352 1.00 66.00 108 ASN A N 1
ATOM 808 C CA . ASN A 1 108 ? 6.734 8.010 19.536 1.00 66.00 108 ASN A CA 1
ATOM 809 C C . ASN A 1 108 ? 6.292 7.614 20.949 1.00 66.00 108 ASN A C 1
ATOM 811 O O . ASN A 1 108 ? 6.952 7.946 21.935 1.00 66.00 108 ASN A O 1
ATOM 815 N N . GLY A 1 109 ? 5.221 6.833 21.043 1.00 68.75 109 GLY A N 1
ATOM 816 C CA . GLY A 1 109 ? 4.851 6.169 22.286 1.00 68.75 109 GLY A CA 1
ATOM 817 C C . GLY A 1 109 ? 4.560 4.688 22.085 1.00 68.75 109 GLY A C 1
ATOM 818 O O . GLY A 1 109 ? 4.968 4.067 21.104 1.00 68.75 109 GLY A O 1
ATOM 819 N N . LYS A 1 110 ? 3.917 4.069 23.079 1.00 80.62 110 LYS A N 1
ATOM 820 C CA . LYS A 1 110 ? 3.787 2.607 23.135 1.00 80.62 110 LYS A CA 1
ATOM 821 C C . LYS A 1 110 ? 2.832 2.087 22.059 1.00 80.62 110 LYS A C 1
ATOM 823 O O . LYS A 1 110 ? 1.632 2.384 22.081 1.00 80.62 110 LYS A O 1
ATOM 828 N N . ARG A 1 111 ? 3.348 1.221 21.189 1.00 88.44 111 ARG A N 1
ATOM 829 C CA . ARG A 1 111 ? 2.562 0.499 20.182 1.00 88.44 111 ARG A CA 1
ATOM 830 C C . ARG A 1 111 ? 1.763 -0.629 20.813 1.00 88.44 111 ARG A C 1
ATOM 832 O O . ARG A 1 111 ? 2.257 -1.310 21.705 1.00 88.44 111 ARG A O 1
ATOM 839 N N . HIS A 1 112 ? 0.526 -0.798 20.374 1.00 88.25 112 HIS A N 1
ATOM 840 C CA . HIS A 1 112 ? -0.359 -1.862 20.835 1.00 88.25 112 HIS A CA 1
ATOM 841 C C . HIS A 1 112 ? -1.147 -2.411 19.654 1.00 88.25 112 HIS A C 1
ATOM 843 O O . HIS A 1 112 ? -1.608 -1.648 18.809 1.00 88.25 112 HIS A O 1
ATOM 849 N N . ALA A 1 113 ? -1.316 -3.726 19.614 1.00 89.38 113 ALA A N 1
ATOM 850 C CA . ALA A 1 113 ? -2.151 -4.383 18.625 1.00 89.38 113 ALA A CA 1
ATOM 851 C C . ALA A 1 113 ? -3.534 -4.670 19.215 1.00 89.38 113 ALA A C 1
ATOM 853 O O . ALA A 1 113 ? -3.649 -5.071 20.374 1.00 89.38 113 ALA A O 1
ATOM 854 N N . TYR A 1 114 ? -4.571 -4.483 18.407 1.00 89.44 114 TYR A N 1
ATOM 855 C CA . TYR A 1 114 ? -5.945 -4.813 18.748 1.00 89.44 114 TYR A CA 1
ATOM 856 C C . TYR A 1 114 ? -6.542 -5.721 17.687 1.00 89.44 114 TYR A C 1
ATOM 858 O O . TYR A 1 114 ? -6.476 -5.418 16.498 1.00 89.44 114 TYR A O 1
ATOM 866 N N . LYS A 1 115 ? -7.165 -6.815 18.121 1.00 91.50 115 LYS A N 1
ATOM 867 C CA . LYS A 1 115 ? -7.940 -7.689 17.242 1.00 91.50 115 LYS A CA 1
ATOM 868 C C . LYS A 1 115 ? -9.334 -7.093 17.060 1.00 91.50 115 LYS A C 1
ATOM 870 O O . LYS A 1 115 ? -10.043 -6.902 18.045 1.00 91.50 115 LYS A O 1
ATOM 875 N N . VAL A 1 116 ? -9.720 -6.809 15.819 1.00 91.44 116 VAL A N 1
ATOM 876 C CA . VAL A 1 116 ? -11.051 -6.306 15.466 1.00 91.44 116 VAL A CA 1
ATOM 877 C C . VAL A 1 116 ? -11.762 -7.377 14.648 1.00 91.44 116 VAL A C 1
ATOM 879 O O . VAL A 1 116 ? -11.282 -7.792 13.587 1.00 91.44 116 VAL A O 1
ATOM 882 N N . ALA A 1 117 ? -12.899 -7.852 15.153 1.00 91.38 117 ALA A N 1
ATOM 883 C CA . ALA A 1 117 ? -13.703 -8.841 14.452 1.00 91.38 117 ALA A CA 1
ATOM 884 C C . ALA A 1 117 ? -14.248 -8.265 13.123 1.00 91.38 117 ALA A C 1
ATOM 886 O O . ALA A 1 117 ? -14.225 -7.048 12.906 1.00 91.38 117 ALA A O 1
ATOM 887 N N . PRO A 1 118 ? -14.684 -9.120 12.183 1.00 90.06 118 PRO A N 1
ATOM 888 C CA . PRO A 1 118 ? -15.364 -8.671 10.973 1.00 90.06 118 PRO A CA 1
ATOM 889 C C . PRO A 1 118 ? -16.540 -7.751 11.294 1.00 90.06 118 PRO A C 1
ATOM 891 O O . PRO A 1 118 ? -17.338 -8.072 12.171 1.00 90.06 118 PRO A O 1
ATOM 894 N N . GLN A 1 119 ? -16.666 -6.636 10.569 1.00 90.50 119 GLN A N 1
ATOM 895 C CA . GLN A 1 119 ? -17.823 -5.732 10.675 1.00 90.50 119 GLN A CA 1
ATOM 896 C C . GLN A 1 119 ? -18.133 -5.249 12.107 1.00 90.50 119 GLN A C 1
ATOM 898 O O . GLN A 1 119 ? -19.273 -4.905 12.413 1.00 90.50 119 GLN A O 1
ATOM 903 N N . SER A 1 120 ? -17.130 -5.220 12.989 1.00 90.81 120 SER A N 1
ATOM 904 C CA . SER A 1 120 ? -17.290 -4.831 14.389 1.00 90.81 120 SER A CA 1
ATOM 905 C C . SER A 1 120 ? -16.563 -3.530 14.708 1.00 90.81 120 SER A C 1
ATOM 907 O O . SER A 1 120 ? -15.592 -3.158 14.042 1.00 90.81 120 SER A O 1
ATOM 909 N N . ALA A 1 121 ? -16.978 -2.889 15.797 1.00 90.19 121 ALA A N 1
ATOM 910 C CA . ALA A 1 121 ? -16.276 -1.767 16.401 1.00 90.19 121 ALA A CA 1
ATOM 911 C C . ALA A 1 121 ? -15.729 -2.166 17.775 1.00 90.19 121 ALA A C 1
ATOM 913 O O . ALA A 1 121 ? -16.402 -2.866 18.529 1.00 90.19 121 ALA A O 1
ATOM 914 N N . ILE A 1 122 ? -14.521 -1.714 18.098 1.00 90.56 122 ILE A N 1
ATOM 915 C CA . ILE A 1 122 ? -13.944 -1.845 19.438 1.00 90.56 122 ILE A CA 1
ATOM 916 C C . ILE A 1 122 ? -13.514 -0.477 19.955 1.00 90.56 122 ILE A C 1
ATOM 918 O O . ILE A 1 122 ? -13.010 0.358 19.201 1.00 90.56 122 ILE A O 1
ATOM 922 N N . GLU A 1 123 ? -13.686 -0.252 21.250 1.00 88.50 123 GLU A N 1
ATOM 923 C CA . GLU A 1 123 ? -13.212 0.962 21.899 1.00 88.50 123 GLU A CA 1
ATOM 924 C C . GLU A 1 123 ? -11.745 0.821 22.311 1.00 88.50 123 GLU A C 1
ATOM 926 O O . GLU A 1 123 ? -11.314 -0.188 22.878 1.00 88.50 123 GLU A O 1
ATOM 931 N N . VAL A 1 124 ? -10.955 1.850 22.015 1.00 87.38 124 VAL A N 1
ATOM 932 C CA . VAL A 1 124 ? -9.548 1.918 22.386 1.00 87.38 124 VAL A CA 1
ATOM 933 C C . VAL A 1 124 ? -9.391 2.837 23.585 1.00 87.38 124 VAL A C 1
ATOM 935 O O . VAL A 1 124 ? -9.520 4.056 23.489 1.00 87.38 124 VAL A O 1
ATOM 938 N N . LEU A 1 125 ? -8.997 2.250 24.713 1.00 83.00 125 LEU A N 1
ATOM 939 C CA . LEU A 1 125 ? -8.638 3.009 25.907 1.00 83.00 125 LEU A CA 1
ATOM 940 C C . LEU A 1 125 ? -7.404 3.886 25.636 1.00 83.00 125 LEU A C 1
ATOM 942 O O . LEU A 1 125 ? -6.325 3.377 25.300 1.00 83.00 125 LEU A O 1
ATOM 946 N N . SER A 1 126 ? -7.541 5.197 25.845 1.00 74.75 126 SER A N 1
ATOM 947 C CA . SER A 1 126 ? -6.466 6.177 25.639 1.00 74.75 126 SER A CA 1
ATOM 948 C C . SER A 1 126 ? -5.272 5.950 26.574 1.00 74.75 126 SER A C 1
ATOM 950 O O . SER A 1 126 ? -4.132 6.161 26.166 1.00 74.75 126 SER A O 1
ATOM 952 N N . LYS A 1 127 ? -5.501 5.439 27.796 1.00 79.94 127 LYS A N 1
ATOM 953 C CA . LYS A 1 127 ? -4.469 5.184 28.827 1.00 79.94 127 LYS A CA 1
ATOM 954 C C . LYS A 1 127 ? -3.531 6.387 29.048 1.00 79.94 127 LYS A C 1
ATOM 956 O O . LYS A 1 127 ? -2.325 6.214 29.203 1.00 79.94 127 LYS A O 1
ATOM 961 N N . GLY A 1 1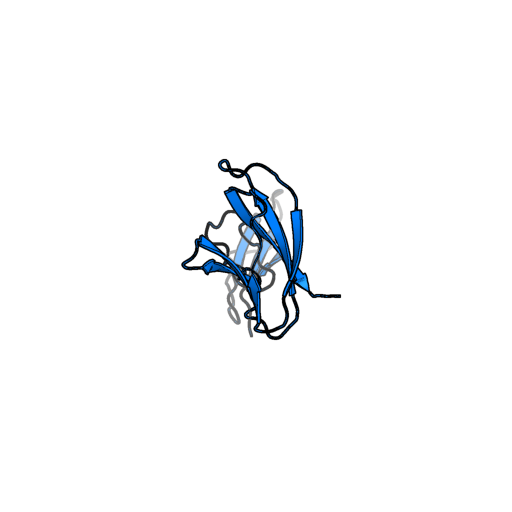28 ? -4.079 7.603 29.012 1.00 72.19 128 GLY A N 1
ATOM 962 C CA . GLY A 1 128 ? -3.321 8.847 29.200 1.00 72.19 128 GLY A CA 1
ATOM 963 C C . GLY A 1 128 ? -2.573 9.352 27.959 1.00 72.19 128 GLY A C 1
ATOM 964 O O . GLY A 1 128 ? -1.860 10.348 28.048 1.00 72.19 128 GLY A O 1
ATOM 965 N N . ALA A 1 129 ? -2.726 8.702 26.800 1.00 73.12 129 ALA A N 1
ATOM 966 C CA . ALA A 1 129 ? -2.212 9.220 25.536 1.00 73.12 129 ALA A CA 1
ATOM 967 C C . ALA A 1 129 ? -3.046 10.411 25.053 1.00 73.12 129 ALA A C 1
ATOM 969 O O . ALA A 1 129 ? -4.272 10.399 25.158 1.00 73.12 129 ALA A O 1
ATOM 970 N N . ALA A 1 130 ? -2.377 11.417 24.489 1.00 75.06 130 ALA A N 1
ATOM 971 C CA . ALA A 1 130 ? -3.049 12.588 23.935 1.00 75.06 130 ALA A CA 1
ATOM 972 C C . ALA A 1 130 ? -3.653 12.299 22.556 1.00 75.06 130 ALA A C 1
ATOM 974 O O . ALA A 1 130 ? -4.660 12.897 22.190 1.00 75.06 130 ALA A O 1
ATOM 975 N N . GLN A 1 131 ? -3.021 11.404 21.792 1.00 78.00 131 GLN A N 1
ATOM 976 C C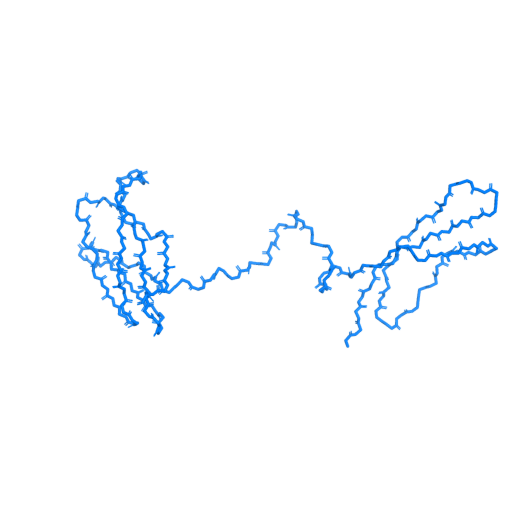A . GLN A 1 131 ? -3.437 11.030 20.446 1.00 78.00 131 GLN A CA 1
ATOM 977 C C . GLN A 1 131 ? -3.209 9.536 20.207 1.00 78.00 131 GLN A C 1
ATOM 979 O O . GLN A 1 131 ? -2.372 8.896 20.852 1.00 78.00 131 GLN A O 1
ATOM 984 N N . ILE A 1 132 ? -3.969 8.978 19.269 1.00 86.25 132 ILE A N 1
ATOM 985 C CA . ILE A 1 132 ? -3.838 7.592 18.828 1.00 86.25 132 ILE A CA 1
ATOM 986 C C . ILE A 1 132 ? -3.695 7.601 17.312 1.00 86.25 132 ILE A C 1
ATOM 988 O O . ILE A 1 132 ? -4.561 8.117 16.609 1.00 86.25 132 ILE A O 1
ATOM 992 N N . ALA A 1 133 ? -2.609 7.015 16.819 1.00 86.31 133 ALA A N 1
ATOM 993 C CA . ALA A 1 133 ? -2.352 6.851 15.399 1.00 86.31 133 ALA A CA 1
ATOM 994 C C . ALA A 1 133 ? -2.508 5.381 15.001 1.00 86.31 133 ALA A C 1
ATOM 996 O O . ALA A 1 133 ? -1.965 4.492 15.655 1.00 86.31 133 ALA A O 1
ATOM 997 N N . LEU A 1 134 ? -3.224 5.113 13.909 1.00 87.69 134 LEU A N 1
ATOM 998 C CA . LEU A 1 134 ? -3.265 3.792 13.284 1.00 87.69 134 LEU A CA 1
ATOM 999 C C . LEU A 1 134 ? -2.048 3.648 12.365 1.00 87.69 134 LEU A C 1
ATOM 1001 O O . LEU A 1 134 ? -1.955 4.348 11.356 1.00 87.69 134 LEU A O 1
ATOM 1005 N N . LEU A 1 135 ? -1.131 2.743 12.707 1.00 86.88 135 LEU A N 1
ATOM 1006 C CA . LEU A 1 135 ? 0.101 2.515 11.950 1.00 86.88 135 LEU A CA 1
ATOM 1007 C C . LEU A 1 135 ? -0.088 1.488 10.837 1.00 86.88 135 LEU A C 1
ATOM 1009 O O . LEU A 1 135 ? 0.350 1.701 9.709 1.00 86.88 135 LEU A O 1
ATOM 1013 N N . ALA A 1 136 ? -0.719 0.362 11.163 1.00 85.75 136 ALA A N 1
ATOM 1014 C CA . ALA A 1 136 ? -0.868 -0.752 10.241 1.00 85.75 136 ALA A CA 1
ATOM 1015 C C . ALA A 1 136 ? -2.109 -1.581 10.564 1.00 85.75 136 ALA A C 1
ATOM 1017 O O . ALA A 1 136 ? -2.614 -1.575 11.686 1.00 85.75 136 ALA A O 1
ATOM 1018 N N . GLU A 1 137 ? -2.558 -2.334 9.571 1.00 88.12 137 GLU A N 1
ATOM 1019 C CA . GLU A 1 137 ? -3.540 -3.396 9.723 1.00 88.12 137 GLU A CA 1
ATOM 1020 C C . GLU A 1 137 ? -2.983 -4.667 9.084 1.00 88.12 137 GLU A C 1
ATOM 1022 O O . GLU A 1 137 ? -2.362 -4.617 8.022 1.00 88.12 137 GLU A O 1
ATOM 1027 N N . VAL A 1 138 ? -3.176 -5.799 9.747 1.00 89.12 138 VAL A N 1
ATOM 1028 C CA . VAL A 1 138 ? -2.782 -7.122 9.254 1.00 89.12 138 VAL A CA 1
ATOM 1029 C C . VAL A 1 138 ? -3.947 -8.086 9.423 1.00 89.12 138 VAL A C 1
ATOM 1031 O O . VAL A 1 138 ? -4.854 -7.834 10.216 1.00 89.12 138 VAL A O 1
ATOM 1034 N N . ASP A 1 139 ? -3.964 -9.173 8.660 1.00 87.31 139 ASP A N 1
ATOM 1035 C CA . ASP A 1 139 ? -4.928 -10.247 8.892 1.00 87.31 139 ASP A CA 1
ATOM 1036 C C . ASP A 1 139 ? -4.689 -10.889 10.259 1.00 87.31 139 ASP A C 1
ATOM 1038 O O . ASP A 1 139 ? -3.552 -11.002 10.722 1.00 87.31 139 ASP A O 1
ATOM 1042 N N . CYS A 1 140 ? -5.777 -11.248 10.940 1.00 84.56 140 CYS A N 1
ATOM 1043 C CA . CYS A 1 140 ? -5.663 -12.010 12.176 1.00 84.56 140 CYS A CA 1
ATOM 1044 C C . CYS A 1 140 ? -5.004 -13.373 11.889 1.00 84.56 140 CYS A C 1
ATOM 1046 O O . CYS A 1 140 ? -5.334 -13.968 10.861 1.00 84.56 140 CYS A O 1
ATOM 1048 N N . PRO A 1 141 ? -4.123 -13.869 12.779 1.00 75.69 141 PRO A N 1
ATOM 1049 C CA . PRO A 1 141 ? -3.703 -15.265 12.747 1.00 75.69 141 PRO A CA 1
ATOM 1050 C C . PRO A 1 141 ? -4.882 -16.202 13.035 1.00 75.69 141 PRO A C 1
ATOM 1052 O O . PRO A 1 141 ? -5.849 -15.763 13.718 1.00 75.69 141 PRO A O 1
#

Sequence (141 aa):
MFKCRIVNIIRKRPGNAVPVSRSFNVQSNSQITVPFRGPGRSRITSERACKGDPGAPINLADPNPRKKKAPEKCIGMQQTSSGGITLVNKCKACKAALIERQNRTGGNGKRHAYKVAPQSAIEVLSKGAAQIALLAEVDCP